Protein AF-A0A6N9T684-F1 (afdb_monomer)

Organism: NCBI:txid2696469

Solvent-accessible surface area (backbone atoms only — not comparable to full-atom values): 5486 Å² total; per-residue (Å²): 108,73,67,56,54,51,51,46,52,52,52,28,56,53,24,55,76,67,69,34,62,67,58,28,53,50,38,52,52,50,54,50,51,55,37,36,49,72,70,72,41,90,56,89,64,93,54,57,73,69,59,44,51,52,51,52,51,51,38,53,49,53,51,52,60,72,60,40,88,55,81,80,74,75,77,73,75,76,80,78,74,73,80,78,77,92,78,86,130

Mean predicted aligned error: 15.14 Å

Sequence (89 aa):
MANLIHEIAHCKELAEKADLRFASRLLDMCLLEVAMEWEGRGRLEPLGDEELLIVLLRSKLKIAVSGAGRSITVGSPPPRRPPADPDQT

Foldseek 3Di:
DLVVLLVLVVVLVVCVVVVVVVSNVVSVVVLLCVLCVVVVNNDPDVDPPVVVVVSSVVSVVVSVVSNVVPDPPPDDDPPPDDDPDPDDD

Structure (mmCIF, N/CA/C/O backbone):
data_AF-A0A6N9T684-F1
#
_entry.id   AF-A0A6N9T684-F1
#
loop_
_atom_site.group_PDB
_atom_site.id
_atom_site.type_symbol
_atom_site.label_atom_id
_atom_site.label_alt_id
_atom_site.label_comp_id
_atom_site.label_asym_id
_atom_site.label_entity_id
_atom_site.label_seq_id
_atom_site.pdbx_PDB_ins_code
_atom_site.Cartn_x
_atom_site.Cartn_y
_atom_site.Cartn_z
_atom_site.occupancy
_atom_site.B_iso_or_equiv
_atom_site.auth_seq_id
_atom_site.auth_comp_id
_atom_site.auth_asym_id
_atom_site.auth_atom_id
_atom_site.pdbx_PDB_model_num
ATOM 1 N N . MET A 1 1 ? 12.922 -8.327 1.504 1.00 58.62 1 MET A N 1
ATOM 2 C CA . MET A 1 1 ? 11.822 -7.471 1.007 1.00 58.62 1 MET A CA 1
ATOM 3 C C . MET A 1 1 ? 10.435 -8.098 1.159 1.00 58.62 1 MET A C 1
ATOM 5 O O . MET A 1 1 ? 9.545 -7.378 1.580 1.00 58.62 1 MET A O 1
ATOM 9 N N . ALA A 1 2 ? 10.228 -9.404 0.919 1.00 62.97 2 ALA A N 1
ATOM 10 C CA . ALA A 1 2 ? 8.921 -10.041 1.169 1.00 62.97 2 ALA A CA 1
ATOM 11 C C . ALA A 1 2 ? 8.425 -9.858 2.625 1.00 62.97 2 ALA A C 1
ATOM 13 O O . ALA A 1 2 ? 7.259 -9.540 2.838 1.00 62.97 2 ALA A O 1
ATOM 14 N N . ASN A 1 3 ? 9.333 -9.938 3.606 1.00 78.50 3 ASN A N 1
ATOM 15 C CA . ASN A 1 3 ? 9.021 -9.675 5.019 1.00 78.50 3 ASN A CA 1
ATOM 16 C C . ASN A 1 3 ? 8.556 -8.230 5.272 1.00 78.50 3 ASN A C 1
ATOM 18 O O . ASN A 1 3 ? 7.607 -8.023 6.015 1.00 78.50 3 ASN A O 1
ATOM 22 N N . LEU A 1 4 ? 9.160 -7.244 4.597 1.00 80.12 4 LEU A N 1
ATOM 23 C CA . LEU A 1 4 ? 8.812 -5.828 4.756 1.00 80.12 4 LEU A CA 1
ATOM 24 C C . LEU A 1 4 ? 7.395 -5.536 4.243 1.00 80.12 4 LEU A C 1
ATOM 26 O O . LEU A 1 4 ? 6.625 -4.854 4.907 1.00 80.12 4 LEU A O 1
ATOM 30 N N . ILE A 1 5 ? 7.016 -6.099 3.092 1.00 81.69 5 ILE A N 1
ATOM 31 C CA . ILE A 1 5 ? 5.649 -5.963 2.559 1.00 81.69 5 ILE A CA 1
ATOM 32 C C . ILE A 1 5 ? 4.633 -6.576 3.523 1.00 81.69 5 ILE A C 1
ATOM 34 O O . ILE A 1 5 ? 3.585 -5.982 3.767 1.00 81.69 5 ILE A O 1
ATOM 38 N N . HIS A 1 6 ? 4.952 -7.741 4.092 1.00 82.44 6 HIS A N 1
ATOM 39 C CA . HIS A 1 6 ? 4.079 -8.403 5.054 1.00 82.44 6 HIS A CA 1
ATOM 40 C C . HIS A 1 6 ? 3.922 -7.584 6.346 1.00 82.44 6 HIS A C 1
ATOM 42 O O . HIS A 1 6 ? 2.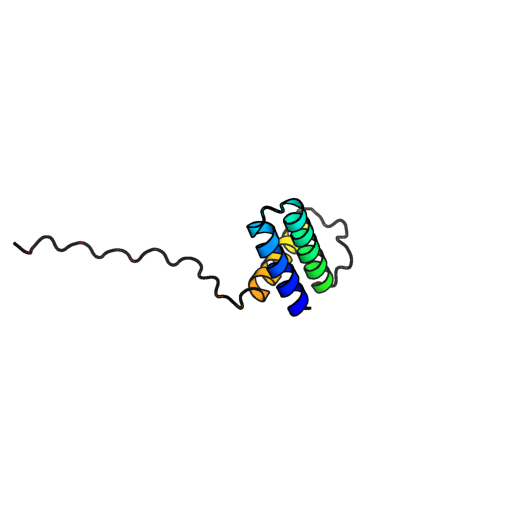818 -7.476 6.877 1.00 82.44 6 HIS A O 1
ATOM 48 N N . GLU A 1 7 ? 4.998 -6.977 6.846 1.00 88.25 7 GLU A N 1
ATOM 49 C CA . GLU A 1 7 ? 4.960 -6.103 8.024 1.00 88.25 7 GLU A CA 1
ATOM 50 C C . GLU A 1 7 ? 4.141 -4.832 7.769 1.00 88.25 7 GLU A C 1
ATOM 52 O O . GLU A 1 7 ? 3.284 -4.485 8.582 1.00 88.25 7 GLU A O 1
ATOM 57 N N . ILE A 1 8 ? 4.322 -4.173 6.618 1.00 87.12 8 ILE A N 1
ATOM 58 C CA . ILE A 1 8 ? 3.550 -2.974 6.257 1.00 87.12 8 ILE A CA 1
ATOM 59 C C . ILE A 1 8 ? 2.064 -3.322 6.077 1.00 87.12 8 ILE A C 1
ATOM 61 O O . ILE A 1 8 ? 1.200 -2.602 6.581 1.00 87.12 8 ILE A O 1
ATOM 65 N N . ALA A 1 9 ? 1.751 -4.443 5.418 1.00 86.44 9 ALA A N 1
ATOM 66 C CA . ALA A 1 9 ? 0.377 -4.919 5.261 1.00 86.44 9 ALA A CA 1
ATOM 67 C C . ALA A 1 9 ? -0.282 -5.229 6.616 1.00 86.44 9 ALA A C 1
ATOM 69 O O . ALA A 1 9 ? -1.413 -4.815 6.863 1.00 86.44 9 ALA A O 1
ATOM 70 N N . HIS A 1 10 ? 0.444 -5.879 7.529 1.00 89.69 10 HIS A N 1
AT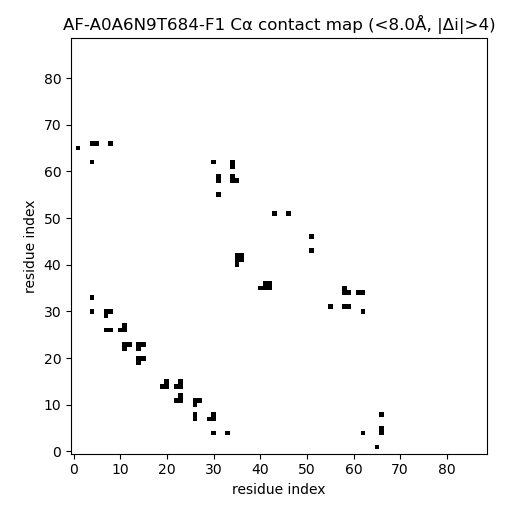OM 71 C CA . HIS A 1 10 ? -0.036 -6.142 8.884 1.00 89.69 10 HIS A CA 1
ATOM 72 C C . HIS A 1 10 ? -0.283 -4.843 9.671 1.00 89.69 10 HIS A C 1
ATOM 74 O O . HIS A 1 10 ? -1.332 -4.679 10.295 1.00 89.69 10 HIS A O 1
ATOM 80 N N . CYS A 1 11 ? 0.639 -3.879 9.606 1.00 90.94 11 CYS A N 1
ATOM 81 C CA . CYS A 1 11 ? 0.454 -2.560 10.216 1.00 90.94 11 CYS A CA 1
ATOM 82 C C . CYS A 1 11 ? -0.764 -1.825 9.643 1.00 90.94 11 CYS A C 1
ATOM 84 O O . CYS A 1 11 ? -1.469 -1.138 10.384 1.00 90.94 11 CYS A O 1
ATOM 86 N N . LYS A 1 12 ? -1.048 -1.995 8.347 1.00 90.38 12 LYS A N 1
ATOM 87 C CA . LYS A 1 12 ? -2.220 -1.399 7.704 1.00 90.38 12 LYS A CA 1
ATOM 88 C C . LYS A 1 12 ? -3.512 -1.990 8.259 1.00 90.38 12 LYS A C 1
ATOM 90 O O . LYS A 1 12 ? -4.397 -1.227 8.638 1.00 90.38 12 LYS A O 1
ATOM 95 N N . GLU A 1 13 ? -3.600 -3.314 8.387 1.00 91.75 13 GLU A N 1
ATOM 96 C CA . GLU A 1 13 ? -4.762 -3.962 9.009 1.00 91.75 13 GLU A CA 1
ATOM 97 C C . GLU A 1 13 ? -5.000 -3.466 10.443 1.00 91.75 13 GLU A C 1
ATOM 99 O O . GLU A 1 13 ? -6.145 -3.279 10.857 1.00 91.75 13 GLU A O 1
ATOM 104 N N . LEU A 1 14 ? -3.932 -3.251 11.219 1.00 93.31 14 LEU A N 1
ATOM 105 C CA . LEU A 1 14 ? -4.038 -2.697 12.571 1.00 93.31 14 LEU A CA 1
ATOM 106 C C . LEU A 1 14 ? -4.528 -1.243 12.560 1.00 93.31 14 LEU A C 1
ATOM 108 O O . LEU A 1 14 ? -5.391 -0.890 13.363 1.00 93.31 14 LEU A O 1
ATOM 112 N N . ALA A 1 15 ? -4.023 -0.416 11.642 1.00 91.19 15 ALA A N 1
ATOM 113 C CA . ALA A 1 15 ? -4.462 0.967 11.484 1.00 91.19 15 ALA A CA 1
ATOM 114 C C . ALA A 1 15 ? -5.941 1.058 11.075 1.00 91.19 15 ALA A C 1
ATOM 116 O O . ALA A 1 15 ? -6.666 1.897 11.601 1.00 91.19 15 ALA A O 1
ATOM 117 N N . GLU A 1 16 ? -6.409 0.175 10.189 1.00 92.56 16 GLU A N 1
ATOM 118 C CA . GLU A 1 16 ? -7.822 0.089 9.799 1.00 92.56 16 GLU A CA 1
ATOM 119 C C . GLU A 1 16 ? -8.716 -0.340 10.968 1.00 92.56 16 GLU A C 1
ATOM 121 O O . GLU A 1 16 ? -9.742 0.291 11.215 1.00 92.56 16 GLU A O 1
ATOM 126 N N . LYS A 1 17 ? -8.303 -1.354 11.742 1.00 95.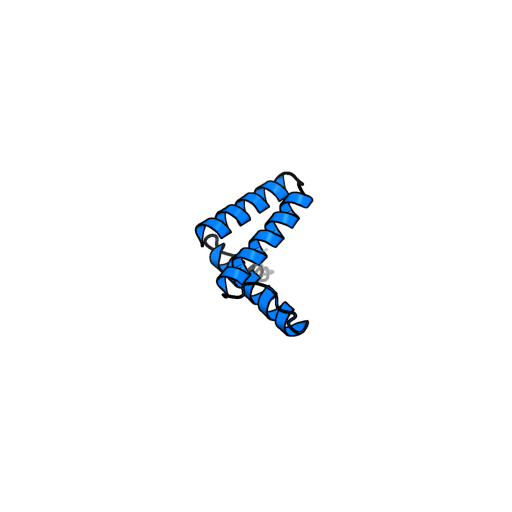06 17 LYS A N 1
ATOM 127 C CA . LYS A 1 17 ? -9.030 -1.801 12.948 1.00 95.06 17 LYS A CA 1
ATOM 128 C C . LYS A 1 17 ? -9.130 -0.711 14.018 1.00 95.06 17 LYS A C 1
ATOM 130 O O . LYS A 1 17 ? -10.087 -0.705 14.785 1.00 95.06 17 LYS A O 1
ATOM 135 N N . ALA A 1 18 ? -8.154 0.192 14.069 1.00 95.50 18 ALA A N 1
ATOM 136 C CA . ALA A 1 18 ? -8.116 1.323 14.991 1.00 95.50 18 ALA A CA 1
ATOM 137 C C . ALA A 1 18 ? -8.734 2.622 14.416 1.00 95.50 18 ALA A C 1
ATOM 139 O O . ALA A 1 18 ? -8.626 3.665 15.055 1.00 95.50 18 ALA A O 1
ATOM 140 N N . ASP A 1 19 ? -9.346 2.581 13.222 1.00 93.75 19 ASP A N 1
ATOM 141 C CA . ASP A 1 19 ? -9.878 3.742 12.471 1.00 93.75 19 ASP A CA 1
ATOM 142 C C . ASP A 1 19 ? -8.854 4.884 12.266 1.00 93.75 19 ASP A C 1
ATOM 144 O O . ASP A 1 19 ? -9.179 6.067 12.149 1.00 93.75 19 ASP A O 1
ATOM 148 N N . LEU A 1 20 ? -7.567 4.537 12.170 1.00 91.94 20 LEU A N 1
ATOM 149 C CA . LEU A 1 20 ? -6.475 5.476 11.916 1.00 91.94 20 LEU A CA 1
ATOM 150 C C . LEU A 1 20 ? -6.320 5.723 10.410 1.00 91.94 20 LEU A C 1
ATOM 152 O O . LEU A 1 20 ? -5.369 5.272 9.768 1.00 91.94 20 LEU A O 1
ATOM 156 N N . ARG A 1 21 ? -7.262 6.472 9.830 1.00 88.00 21 ARG A N 1
ATOM 157 C CA . ARG A 1 21 ? -7.357 6.694 8.371 1.00 88.00 21 ARG A CA 1
ATOM 158 C C . ARG A 1 21 ? -6.091 7.270 7.740 1.00 88.00 21 ARG A C 1
ATOM 160 O O . ARG A 1 21 ? -5.689 6.833 6.665 1.00 88.00 21 ARG A O 1
ATOM 167 N N . PHE A 1 22 ? -5.452 8.234 8.404 1.00 90.12 22 PHE A N 1
ATOM 168 C CA . PHE A 1 22 ? -4.208 8.832 7.912 1.00 90.12 22 PHE A CA 1
ATOM 169 C C . PHE A 1 22 ? -3.055 7.821 7.897 1.00 90.12 22 PHE A C 1
ATOM 171 O O . PHE A 1 22 ? -2.335 7.729 6.907 1.00 90.12 22 PHE A O 1
ATOM 178 N N . ALA A 1 23 ? -2.922 7.014 8.953 1.00 84.62 23 ALA A N 1
ATOM 179 C CA . ALA A 1 23 ? -1.897 5.978 9.033 1.00 84.62 23 ALA A CA 1
ATOM 180 C C . ALA A 1 23 ? -2.117 4.884 7.977 1.00 84.62 23 ALA A C 1
ATOM 182 O O . ALA A 1 23 ? -1.173 4.508 7.291 1.00 84.62 23 ALA A O 1
ATOM 183 N N . SER A 1 24 ? -3.362 4.437 7.777 1.00 85.94 24 SER A N 1
ATOM 184 C CA . SER A 1 24 ? -3.702 3.486 6.708 1.00 85.94 24 SER A CA 1
ATOM 185 C C . SER A 1 24 ? -3.326 4.034 5.321 1.00 85.94 24 SER A C 1
ATOM 187 O O . SER A 1 24 ? -2.669 3.351 4.537 1.00 85.94 24 SER A O 1
ATOM 189 N N . ARG A 1 25 ? -3.623 5.316 5.056 1.00 86.38 25 ARG A N 1
ATOM 190 C CA . ARG A 1 25 ? -3.246 5.993 3.804 1.00 86.38 25 ARG A CA 1
ATOM 191 C C . ARG A 1 25 ? -1.727 6.090 3.613 1.00 86.38 25 ARG A C 1
ATOM 193 O O . ARG A 1 25 ? -1.250 5.904 2.498 1.00 86.38 25 ARG A O 1
ATOM 200 N N . LEU A 1 26 ? -0.972 6.388 4.672 1.00 85.69 26 LEU A N 1
ATOM 201 C CA . LEU A 1 26 ? 0.494 6.404 4.627 1.00 85.69 26 LEU A CA 1
ATOM 202 C C . LEU A 1 26 ? 1.057 5.016 4.306 1.00 85.69 26 LEU A C 1
ATOM 204 O O . LEU A 1 26 ? 1.934 4.895 3.457 1.00 85.69 26 LEU A O 1
ATOM 208 N N . LEU A 1 27 ? 0.515 3.972 4.933 1.00 88.00 27 LEU A N 1
ATOM 209 C CA . LEU A 1 27 ? 0.945 2.591 4.712 1.00 88.00 27 LEU A CA 1
ATOM 210 C C . LEU A 1 27 ? 0.636 2.114 3.285 1.00 88.00 27 LEU A C 1
ATOM 212 O O . LEU A 1 27 ? 1.444 1.394 2.704 1.00 88.00 27 LEU 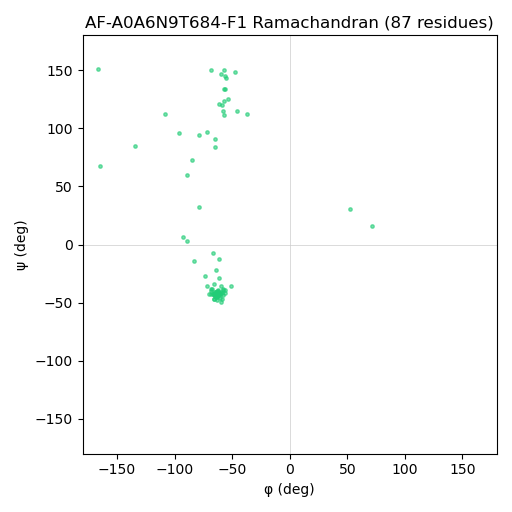A O 1
ATOM 216 N N . ASP A 1 28 ? -0.466 2.572 2.682 1.00 84.19 28 ASP A N 1
ATOM 217 C CA . ASP A 1 28 ? -0.744 2.361 1.254 1.00 84.19 28 ASP A CA 1
ATOM 218 C C . ASP A 1 28 ? 0.322 2.988 0.346 1.00 84.19 28 ASP A C 1
ATOM 220 O O . ASP A 1 28 ? 0.749 2.365 -0.628 1.00 84.19 28 ASP A O 1
ATOM 224 N N . MET A 1 29 ? 0.782 4.202 0.666 1.00 84.56 29 MET A N 1
ATOM 225 C CA . MET A 1 29 ? 1.858 4.851 -0.090 1.00 84.56 29 MET A CA 1
ATOM 226 C C . MET A 1 29 ? 3.197 4.127 0.097 1.00 84.56 29 MET A C 1
ATOM 228 O O . MET A 1 29 ? 3.900 3.917 -0.887 1.00 84.56 29 MET A O 1
ATOM 232 N N . CYS A 1 30 ? 3.513 3.658 1.309 1.00 83.75 30 CYS A N 1
ATOM 233 C CA . CYS A 1 30 ? 4.715 2.855 1.558 1.00 83.75 30 CYS A CA 1
ATOM 234 C C . CYS A 1 30 ? 4.691 1.519 0.803 1.00 83.75 30 CYS A C 1
ATOM 236 O O . CYS A 1 30 ? 5.701 1.122 0.228 1.00 83.75 30 CYS A O 1
ATOM 238 N N . LEU A 1 31 ? 3.547 0.823 0.766 1.00 83.81 31 LEU A N 1
ATOM 239 C CA . LEU A 1 31 ? 3.403 -0.405 -0.026 1.00 83.81 31 LEU A CA 1
ATOM 240 C C . LEU A 1 31 ? 3.660 -0.147 -1.508 1.00 83.81 31 LEU A C 1
ATOM 242 O O . LEU A 1 31 ? 4.304 -0.959 -2.173 1.00 83.81 31 LEU A O 1
ATOM 246 N N . LEU A 1 32 ? 3.162 0.979 -2.017 1.00 78.75 32 LEU A N 1
ATOM 247 C CA . LEU A 1 32 ? 3.366 1.363 -3.402 1.00 78.75 32 LEU A CA 1
ATOM 248 C C . LEU A 1 32 ? 4.839 1.668 -3.701 1.00 78.75 32 LEU A C 1
ATOM 250 O O . LEU A 1 32 ? 5.373 1.163 -4.685 1.00 78.75 32 LEU A O 1
ATOM 254 N N . GLU A 1 33 ? 5.497 2.447 -2.847 1.00 80.75 33 GLU A N 1
ATOM 255 C CA . GLU A 1 33 ? 6.910 2.801 -2.995 1.00 80.75 33 GLU A CA 1
ATOM 256 C C . GLU A 1 33 ? 7.806 1.554 -2.980 1.00 80.75 33 GLU A C 1
ATOM 258 O O . GLU A 1 33 ? 8.610 1.361 -3.892 1.00 80.75 33 GLU A O 1
ATOM 263 N N . VAL A 1 34 ? 7.577 0.638 -2.032 1.00 80.75 34 VAL A N 1
ATOM 264 C CA . VAL A 1 34 ? 8.298 -0.643 -1.957 1.00 80.75 34 VAL A CA 1
ATOM 265 C C . VAL A 1 34 ? 8.049 -1.499 -3.199 1.00 80.75 34 VAL A C 1
ATOM 267 O O . VAL A 1 34 ? 8.973 -2.134 -3.705 1.00 80.75 34 VAL A O 1
ATOM 270 N N . ALA A 1 35 ? 6.819 -1.531 -3.721 1.00 75.94 35 ALA A N 1
ATOM 271 C CA . ALA A 1 35 ? 6.511 -2.291 -4.930 1.00 75.94 35 ALA A CA 1
ATOM 272 C C . ALA A 1 35 ? 7.192 -1.712 -6.179 1.00 75.94 35 ALA A C 1
ATOM 274 O O . ALA A 1 35 ? 7.687 -2.482 -7.004 1.00 75.94 35 ALA A O 1
ATOM 275 N N . MET A 1 36 ? 7.272 -0.386 -6.290 1.00 74.12 36 MET A N 1
ATOM 276 C CA . MET A 1 36 ? 7.981 0.287 -7.377 1.00 74.12 36 MET A CA 1
ATOM 277 C C . MET A 1 36 ? 9.498 0.097 -7.303 1.00 74.12 36 MET A C 1
ATOM 279 O O . MET A 1 36 ? 10.128 -0.190 -8.324 1.00 74.12 36 MET A O 1
ATOM 283 N N . GLU A 1 37 ? 10.083 0.200 -6.107 1.00 73.88 37 GLU A N 1
ATOM 284 C CA . GLU A 1 37 ? 11.500 -0.102 -5.879 1.00 73.88 37 GLU A CA 1
ATOM 285 C C . GLU A 1 37 ? 11.806 -1.553 -6.288 1.00 73.88 37 GLU A C 1
ATOM 287 O O . GLU A 1 37 ? 12.802 -1.834 -6.955 1.00 73.88 37 GLU A O 1
ATOM 292 N N . TRP A 1 38 ? 10.879 -2.474 -6.007 1.00 70.44 38 TRP A N 1
ATOM 293 C CA . TRP A 1 38 ? 10.937 -3.866 -6.453 1.00 70.44 38 TRP A CA 1
ATOM 294 C C . TRP A 1 38 ? 10.866 -4.083 -7.963 1.00 70.44 38 TRP A C 1
ATOM 296 O O . TRP A 1 38 ? 11.276 -5.146 -8.435 1.00 70.44 38 TRP A O 1
ATOM 306 N N . GLU A 1 39 ? 10.325 -3.134 -8.720 1.00 66.50 39 GLU A N 1
ATOM 307 C CA .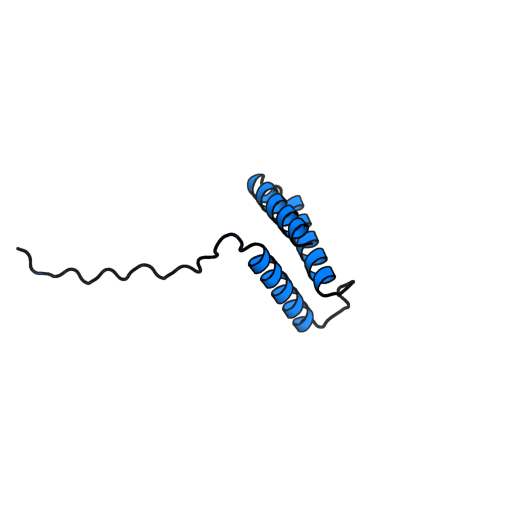 GLU A 1 39 ? 10.350 -3.142 -10.185 1.00 66.50 39 GLU A CA 1
ATOM 308 C C . GLU A 1 39 ? 11.604 -2.450 -10.751 1.00 66.50 39 GLU A C 1
ATOM 310 O O . GLU A 1 39 ? 11.749 -2.344 -11.967 1.00 66.50 39 GLU A O 1
ATOM 315 N N . GLY A 1 40 ? 12.523 -1.989 -9.892 1.00 65.44 40 GLY A N 1
ATOM 316 C CA . GLY A 1 40 ? 13.708 -1.233 -10.302 1.00 65.44 40 GLY A CA 1
ATOM 317 C C . GLY A 1 40 ? 13.381 0.185 -10.775 1.00 65.44 40 GLY A C 1
ATOM 318 O O . GLY A 1 40 ? 14.211 0.825 -11.419 1.00 65.44 40 GLY A O 1
ATOM 319 N N . ARG A 1 41 ? 12.176 0.692 -10.476 1.00 63.66 41 ARG A N 1
ATOM 320 C CA . ARG A 1 41 ? 11.762 2.058 -10.808 1.00 63.66 41 ARG A CA 1
ATOM 321 C C . ARG A 1 41 ? 11.999 2.958 -9.597 1.00 63.66 41 ARG A C 1
ATOM 323 O O . ARG A 1 41 ? 11.161 3.046 -8.709 1.00 63.66 41 ARG A O 1
ATOM 330 N N . GLY A 1 42 ? 13.145 3.641 -9.574 1.00 56.81 42 GLY A N 1
ATOM 331 C CA . GLY A 1 42 ? 13.560 4.521 -8.466 1.00 56.81 42 GLY A CA 1
ATOM 332 C C . GLY A 1 42 ? 12.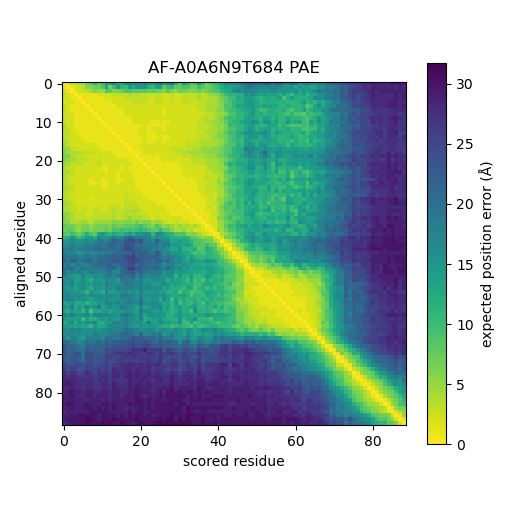701 5.780 -8.266 1.00 56.81 42 GLY A C 1
ATOM 333 O O . GLY A 1 42 ? 12.891 6.513 -7.301 1.00 56.81 42 GLY A O 1
ATOM 334 N N . ARG A 1 43 ? 11.760 6.051 -9.175 1.00 60.12 43 ARG A N 1
ATOM 335 C CA . ARG A 1 43 ? 10.731 7.090 -9.072 1.00 60.12 43 ARG A CA 1
ATOM 336 C C . ARG A 1 43 ? 9.686 6.826 -10.153 1.00 60.12 43 ARG A C 1
ATOM 338 O O . ARG A 1 43 ? 10.035 6.287 -11.205 1.00 60.12 43 ARG A O 1
ATOM 345 N N . LEU A 1 44 ? 8.428 7.213 -9.926 1.00 57.06 44 LEU A N 1
ATOM 346 C CA . LEU A 1 44 ? 7.491 7.401 -11.035 1.00 57.06 44 LEU A CA 1
ATOM 347 C C . LEU A 1 44 ? 8.054 8.563 -11.857 1.00 57.06 44 LEU A C 1
ATOM 349 O O . LEU A 1 44 ? 7.790 9.726 -11.564 1.00 57.06 44 LEU A O 1
ATOM 353 N N . GLU A 1 45 ? 8.886 8.251 -12.850 1.00 57.34 45 GLU A N 1
ATOM 354 C CA . GLU A 1 45 ? 8.998 9.100 -14.033 1.00 57.34 45 GLU A CA 1
ATOM 355 C C . GLU A 1 45 ? 7.570 9.420 -14.501 1.00 57.34 45 GLU A C 1
ATOM 357 O O . GLU A 1 45 ? 6.674 8.590 -14.288 1.00 57.34 45 GLU A O 1
ATOM 362 N N . PRO A 1 46 ? 7.321 10.598 -15.090 1.00 56.78 46 PRO A N 1
ATOM 363 C CA . PRO 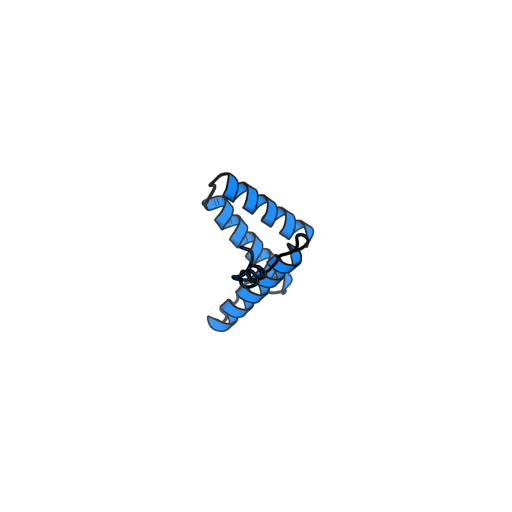A 1 46 ? 6.015 10.929 -15.637 1.00 56.78 46 PRO A CA 1
ATOM 364 C C . PRO A 1 46 ? 5.721 9.989 -16.815 1.00 56.78 46 PRO A C 1
ATOM 366 O O . PRO A 1 46 ? 5.996 10.285 -17.972 1.00 56.78 46 PRO A O 1
ATOM 369 N N . LEU A 1 47 ? 5.217 8.808 -16.480 1.00 59.19 47 LEU A N 1
ATOM 370 C CA . LEU A 1 47 ? 4.614 7.846 -17.379 1.00 59.19 47 LEU A CA 1
ATOM 371 C C . LEU A 1 47 ? 3.301 8.451 -17.874 1.00 59.19 47 LEU A C 1
ATOM 373 O O . LEU A 1 47 ? 2.652 9.206 -17.143 1.00 59.19 47 LEU A O 1
ATOM 377 N N . GLY A 1 48 ? 2.888 8.103 -19.093 1.00 67.06 48 GLY A N 1
ATOM 378 C CA . GLY A 1 48 ? 1.524 8.410 -19.520 1.00 67.06 48 GLY A CA 1
ATOM 379 C C . GLY A 1 48 ? 0.512 7.790 -18.547 1.00 67.06 48 GLY A C 1
ATOM 380 O O . GLY A 1 48 ? 0.790 6.747 -17.949 1.00 67.06 48 GLY A O 1
ATOM 381 N N . ASP A 1 49 ? -0.662 8.409 -18.386 1.00 69.75 49 ASP A N 1
ATOM 382 C CA . ASP A 1 49 ? -1.677 7.989 -17.402 1.00 69.75 49 ASP A CA 1
ATOM 383 C C . ASP A 1 49 ? -2.022 6.485 -17.488 1.00 69.75 49 ASP A C 1
ATOM 385 O O . ASP A 1 49 ? -2.217 5.820 -16.467 1.00 69.75 49 ASP A O 1
ATOM 389 N N . GLU A 1 50 ? -2.033 5.913 -18.698 1.00 68.50 50 GLU A N 1
ATOM 390 C CA . GLU A 1 50 ? -2.262 4.479 -18.927 1.00 68.50 50 GLU A CA 1
ATOM 391 C C . GLU A 1 50 ? -1.102 3.593 -18.448 1.00 68.50 50 GLU A C 1
ATOM 393 O O . GLU A 1 50 ? -1.323 2.555 -17.821 1.00 68.50 50 GLU A O 1
ATOM 398 N N . GLU A 1 51 ? 0.144 3.994 -18.697 1.00 65.75 51 GLU A N 1
ATOM 399 C CA . GLU A 1 51 ? 1.331 3.252 -18.261 1.00 65.75 51 GLU A CA 1
ATOM 400 C C . GLU A 1 51 ? 1.479 3.293 -16.740 1.00 65.75 51 GLU A C 1
ATOM 402 O O . GLU A 1 51 ? 1.807 2.277 -16.118 1.00 65.75 51 GLU A O 1
ATOM 407 N N . LEU A 1 52 ? 1.162 4.441 -16.134 1.00 69.25 52 LEU A N 1
ATOM 408 C CA . LEU A 1 52 ? 1.088 4.593 -14.689 1.00 69.25 52 LEU A CA 1
ATOM 409 C C . LEU A 1 52 ? 0.043 3.639 -14.098 1.00 69.25 52 LEU A C 1
ATOM 411 O O . LEU A 1 52 ? 0.352 2.886 -13.175 1.00 69.25 52 LEU A O 1
ATOM 415 N N . LEU A 1 53 ? -1.169 3.604 -14.658 1.00 70.56 53 LEU A N 1
ATOM 416 C CA . LEU A 1 53 ? -2.227 2.703 -14.202 1.00 70.56 53 LEU A CA 1
ATOM 417 C C . LEU A 1 53 ? -1.810 1.226 -14.295 1.00 70.56 53 LEU A C 1
ATOM 419 O O . LEU A 1 53 ? -2.059 0.457 -13.365 1.00 70.56 53 LEU A O 1
ATOM 423 N N . ILE A 1 54 ? -1.143 0.826 -15.381 1.00 71.94 54 ILE A N 1
ATOM 424 C CA . ILE A 1 54 ? -0.653 -0.547 -15.573 1.00 71.94 54 ILE A CA 1
ATOM 425 C C . ILE A 1 54 ? 0.403 -0.912 -14.520 1.00 71.94 54 ILE A C 1
ATOM 427 O O . ILE A 1 54 ? 0.342 -2.006 -13.952 1.00 71.94 54 ILE A O 1
ATOM 431 N N . VAL A 1 55 ? 1.347 -0.014 -14.226 1.00 70.69 55 VAL A N 1
ATOM 432 C CA . VAL A 1 55 ? 2.373 -0.221 -13.186 1.00 70.69 55 VAL A CA 1
ATOM 433 C C . VAL A 1 55 ? 1.732 -0.330 -11.802 1.00 70.69 55 VAL A C 1
ATOM 435 O O . VAL A 1 55 ? 2.041 -1.260 -11.053 1.00 70.69 55 VAL A O 1
ATOM 438 N N . LEU A 1 56 ? 0.775 0.547 -11.486 1.00 71.19 56 LEU A N 1
ATOM 439 C CA . LEU A 1 56 ? 0.021 0.499 -10.230 1.00 71.19 56 LEU A CA 1
ATOM 440 C C . LEU A 1 56 ? -0.758 -0.816 -10.086 1.00 71.19 56 LEU A C 1
ATOM 442 O O . LEU A 1 56 ? -0.728 -1.439 -9.024 1.00 71.19 56 LEU A O 1
ATOM 446 N N . LEU A 1 57 ? -1.420 -1.279 -11.152 1.00 73.38 57 LEU A N 1
ATOM 447 C CA . LEU A 1 57 ? -2.154 -2.548 -11.167 1.00 73.38 57 LEU A CA 1
ATOM 448 C C . LEU A 1 57 ? -1.228 -3.751 -10.958 1.00 73.38 57 LEU A C 1
ATOM 450 O O . LEU A 1 57 ? -1.544 -4.630 -10.154 1.00 73.38 57 LEU A O 1
ATOM 454 N N . ARG A 1 58 ? -0.074 -3.786 -11.636 1.00 73.06 58 ARG A N 1
ATOM 455 C CA . ARG A 1 58 ? 0.929 -4.856 -11.486 1.00 73.06 58 ARG A CA 1
ATOM 456 C C . ARG A 1 58 ? 1.528 -4.881 -10.086 1.00 73.06 58 ARG A C 1
ATOM 458 O O . ARG A 1 58 ? 1.579 -5.945 -9.469 1.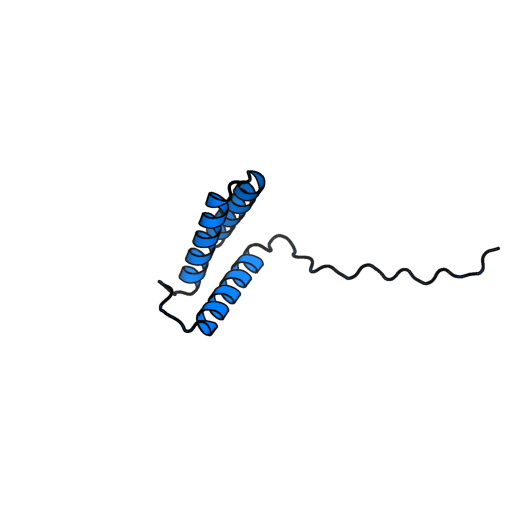00 73.06 58 ARG A O 1
ATOM 465 N N . SER A 1 59 ? 1.883 -3.715 -9.556 1.00 68.94 59 SER A N 1
ATOM 466 C CA . SER A 1 59 ? 2.382 -3.550 -8.190 1.00 68.94 59 SER A CA 1
ATOM 467 C C . SER A 1 59 ? 1.362 -4.047 -7.163 1.00 68.94 59 SER A C 1
ATOM 469 O O . SER A 1 59 ? 1.689 -4.855 -6.293 1.00 68.94 59 SER A O 1
ATOM 471 N N . LYS A 1 60 ? 0.088 -3.661 -7.318 1.00 69.25 60 LYS A N 1
ATOM 472 C CA . LYS A 1 60 ? -1.005 -4.086 -6.433 1.00 69.25 60 LYS A CA 1
ATOM 473 C C . LYS A 1 60 ? -1.263 -5.596 -6.503 1.00 69.25 60 LYS A C 1
ATOM 475 O O . LYS A 1 60 ? -1.448 -6.227 -5.465 1.00 69.25 60 LYS A O 1
ATOM 480 N N . LEU A 1 61 ? -1.226 -6.189 -7.700 1.00 71.06 61 LEU A N 1
ATOM 481 C CA . LEU A 1 61 ? -1.330 -7.642 -7.888 1.00 71.06 61 LEU A CA 1
ATOM 482 C C . LEU A 1 61 ? -0.162 -8.382 -7.229 1.00 71.06 61 LEU A C 1
ATOM 484 O O . LEU A 1 61 ? -0.381 -9.368 -6.532 1.00 71.06 61 LEU A O 1
ATOM 488 N N . LYS A 1 62 ? 1.071 -7.896 -7.393 1.00 66.62 62 LYS A N 1
ATOM 489 C CA . LYS A 1 62 ? 2.265 -8.507 -6.796 1.00 66.62 62 LYS A CA 1
ATOM 490 C C . LYS A 1 62 ? 2.211 -8.479 -5.269 1.00 66.62 62 LYS A C 1
ATOM 492 O O . LYS A 1 62 ? 2.543 -9.483 -4.641 1.00 66.62 62 LYS A O 1
ATOM 497 N N . ILE A 1 63 ? 1.742 -7.378 -4.678 1.00 67.12 63 ILE A N 1
ATOM 498 C CA . ILE A 1 63 ? 1.497 -7.276 -3.231 1.00 67.12 63 ILE A CA 1
ATOM 499 C C . ILE A 1 63 ? 0.416 -8.274 -2.801 1.00 67.12 63 ILE A C 1
ATOM 501 O O . ILE A 1 63 ? 0.632 -9.025 -1.854 1.00 67.12 63 ILE A O 1
ATOM 505 N N . ALA A 1 64 ? -0.715 -8.337 -3.513 1.00 66.88 64 ALA A N 1
ATOM 506 C CA . ALA A 1 64 ? -1.812 -9.248 -3.185 1.00 66.88 64 ALA A CA 1
ATOM 507 C C . ALA A 1 64 ? -1.388 -10.725 -3.247 1.00 66.88 64 ALA A C 1
ATOM 509 O O . ALA A 1 64 ? -1.714 -11.495 -2.351 1.00 66.88 64 ALA A O 1
ATOM 510 N N . VAL A 1 65 ? -0.614 -11.111 -4.264 1.00 68.06 65 VAL A N 1
ATOM 511 C CA . VAL A 1 65 ? -0.103 -12.481 -4.433 1.00 68.06 65 VAL A CA 1
ATOM 512 C C . VAL A 1 65 ? 0.994 -12.803 -3.413 1.00 68.06 65 VAL A C 1
ATOM 514 O O . VAL A 1 65 ? 1.040 -13.916 -2.901 1.00 68.06 65 VAL A O 1
ATOM 517 N N . SER A 1 66 ? 1.839 -11.831 -3.058 1.00 60.00 66 SER A N 1
ATOM 518 C CA . SER A 1 66 ? 2.875 -12.015 -2.026 1.00 60.00 66 SER A CA 1
ATOM 519 C C . SER A 1 66 ? 2.292 -12.058 -0.606 1.00 60.00 66 SER A C 1
ATOM 521 O O . SER A 1 66 ? 2.866 -12.696 0.271 1.00 60.00 66 SER A O 1
ATOM 523 N N . GLY A 1 67 ? 1.142 -11.413 -0.381 1.00 51.97 67 GLY A N 1
ATOM 524 C CA . GLY A 1 67 ? 0.345 -11.507 0.848 1.00 51.97 67 GLY A CA 1
ATOM 525 C C . GLY A 1 67 ? -0.587 -12.727 0.898 1.00 51.97 67 GLY A C 1
ATOM 526 O O . GLY A 1 67 ? -1.062 -13.098 1.970 1.00 51.97 67 GLY A O 1
ATOM 527 N N . ALA A 1 68 ? -0.814 -13.409 -0.230 1.00 48.56 68 ALA A N 1
ATOM 528 C CA . ALA A 1 68 ? -1.686 -14.581 -0.351 1.00 48.56 68 ALA A CA 1
ATOM 529 C C . ALA A 1 68 ? -1.051 -15.896 0.152 1.00 48.56 68 ALA A C 1
ATOM 531 O O . ALA A 1 68 ? -1.411 -16.982 -0.297 1.00 48.56 68 ALA A O 1
ATOM 532 N N . GLY A 1 69 ? -0.191 -15.823 1.175 1.00 46.66 69 GLY A N 1
ATOM 533 C CA . GLY A 1 69 ? -0.013 -16.944 2.109 1.00 46.66 69 GLY A CA 1
ATOM 534 C C . GLY A 1 69 ? -1.315 -17.292 2.855 1.00 46.66 69 GLY A C 1
ATOM 535 O O . GLY A 1 69 ? -1.433 -18.361 3.450 1.00 46.66 69 GLY A O 1
ATOM 536 N N . ARG A 1 70 ? -2.331 -16.420 2.775 1.00 48.31 70 ARG A N 1
ATOM 537 C CA . ARG A 1 70 ? -3.738 -16.728 3.044 1.00 48.31 70 ARG A CA 1
ATOM 538 C C . ARG A 1 70 ? -4.525 -16.730 1.734 1.00 48.31 70 ARG A C 1
ATOM 540 O O . ARG A 1 70 ? -4.698 -15.696 1.099 1.00 48.31 70 ARG A O 1
ATOM 547 N N . SER A 1 71 ? -4.985 -17.923 1.368 1.00 43.19 71 SER A N 1
ATOM 548 C CA . SER A 1 71 ? -5.866 -18.235 0.240 1.00 43.19 71 SER A CA 1
ATOM 549 C C . SER A 1 71 ? -6.937 -17.161 0.006 1.00 43.19 71 SER A C 1
ATOM 551 O O . SER A 1 71 ? -7.845 -16.991 0.820 1.00 43.19 71 SER A O 1
ATOM 553 N N . ILE A 1 72 ? -6.838 -16.447 -1.119 1.00 48.91 72 ILE A N 1
ATOM 554 C CA . ILE A 1 72 ? -7.933 -15.631 -1.644 1.00 48.91 72 ILE A CA 1
ATOM 555 C C . ILE A 1 72 ? -8.891 -16.606 -2.328 1.00 48.91 72 ILE A C 1
ATOM 557 O O . ILE A 1 72 ? -8.710 -16.967 -3.491 1.00 48.91 72 ILE A O 1
ATOM 561 N N . THR A 1 73 ? -9.910 -17.065 -1.605 1.00 46.97 73 THR A N 1
ATOM 562 C CA . THR A 1 73 ? -11.054 -17.726 -2.228 1.00 46.97 73 THR A CA 1
ATOM 563 C C . THR A 1 73 ? -11.862 -16.659 -2.958 1.00 46.97 73 THR A C 1
ATOM 565 O O . THR A 1 73 ? -12.670 -15.938 -2.377 1.00 46.97 73 THR A O 1
ATOM 568 N N . VAL A 1 74 ? -11.621 -16.526 -4.264 1.00 50.19 74 VAL A N 1
ATOM 569 C CA . VAL A 1 74 ? -12.580 -15.880 -5.164 1.00 50.19 74 VAL A CA 1
ATOM 570 C C . VAL A 1 74 ? -13.873 -16.672 -5.010 1.00 50.19 74 VAL A C 1
ATOM 572 O O . VAL A 1 74 ? -13.895 -17.862 -5.314 1.00 50.19 74 VAL A O 1
ATOM 575 N N . GLY A 1 75 ? -14.890 -16.043 -4.417 1.00 43.19 75 GLY A N 1
ATOM 576 C CA . GLY A 1 75 ? -16.109 -16.706 -3.972 1.00 43.19 75 GLY A CA 1
ATOM 577 C C . GLY A 1 75 ? -16.665 -17.653 -5.030 1.00 43.19 75 GLY A C 1
ATOM 578 O O . GLY A 1 75 ? -17.094 -17.221 -6.100 1.00 43.19 75 GLY A O 1
ATOM 579 N N . SER A 1 76 ? -16.665 -18.948 -4.718 1.00 51.69 76 SER A N 1
ATOM 580 C CA . SER A 1 76 ? -17.470 -19.917 -5.449 1.00 51.69 76 SER A CA 1
ATOM 581 C C . SER A 1 76 ? -18.931 -19.467 -5.370 1.00 51.69 76 SER A C 1
ATOM 583 O O . SER A 1 76 ? -19.386 -19.106 -4.278 1.00 51.69 76 SER A O 1
ATOM 585 N N . PRO A 1 77 ? -19.685 -19.471 -6.483 1.00 57.47 77 PRO A N 1
ATOM 586 C CA . PRO A 1 77 ? -21.112 -19.200 -6.421 1.00 57.47 77 PRO A CA 1
ATOM 587 C C . PRO A 1 77 ? -21.769 -20.194 -5.449 1.00 57.47 77 PRO A C 1
ATOM 589 O O . PRO A 1 77 ? -21.317 -21.343 -5.361 1.00 57.47 77 PRO A O 1
ATOM 592 N N . PRO A 1 78 ? -22.807 -19.776 -4.700 1.00 58.81 78 PRO A N 1
ATOM 593 C CA . PRO A 1 78 ? -23.469 -20.659 -3.752 1.00 58.81 78 PRO A CA 1
ATOM 594 C C . PRO A 1 78 ? -23.944 -21.926 -4.476 1.00 58.81 78 PRO A C 1
ATOM 596 O O . PRO A 1 78 ? -24.361 -21.845 -5.639 1.00 58.81 78 PRO A O 1
ATOM 599 N N . PRO A 1 79 ? -23.884 -23.101 -3.824 1.00 56.28 79 PRO A N 1
ATOM 600 C CA . PRO A 1 79 ? -24.346 -24.336 -4.434 1.00 56.28 79 PRO A CA 1
ATOM 601 C C . PRO A 1 79 ? -25.810 -24.155 -4.840 1.00 56.28 79 PRO A C 1
ATOM 603 O O . PRO A 1 79 ? -26.653 -23.801 -4.012 1.00 56.28 79 PRO A O 1
ATOM 606 N N . ARG A 1 80 ? -26.115 -24.362 -6.129 1.00 59.41 80 ARG A N 1
ATOM 607 C CA . ARG A 1 80 ? -27.504 -24.419 -6.593 1.00 59.41 80 ARG A CA 1
ATOM 608 C C . ARG A 1 80 ? -28.188 -25.527 -5.804 1.00 59.41 80 ARG A C 1
ATOM 610 O O . ARG A 1 80 ? -27.822 -26.692 -5.930 1.00 59.41 80 ARG A O 1
ATOM 617 N N . ARG A 1 81 ? -29.159 -25.141 -4.978 1.00 59.91 81 ARG A N 1
ATOM 618 C CA . ARG A 1 81 ? -30.069 -26.069 -4.312 1.00 59.91 81 ARG A CA 1
ATOM 619 C C . ARG A 1 81 ? -30.700 -26.939 -5.411 1.00 59.91 81 ARG A C 1
ATOM 621 O O . ARG A 1 81 ? -31.221 -26.357 -6.368 1.00 59.91 81 ARG A O 1
ATOM 628 N N . PRO A 1 82 ? -30.623 -28.277 -5.340 1.00 66.12 82 PRO A N 1
ATOM 629 C CA . PRO A 1 82 ? -31.380 -29.105 -6.265 1.00 66.12 82 PRO A CA 1
ATOM 630 C C . PRO A 1 82 ? -32.875 -28.790 -6.089 1.00 66.12 82 PRO A C 1
ATOM 632 O O . PRO A 1 82 ? -33.287 -28.422 -4.980 1.00 66.12 82 PRO A O 1
ATOM 635 N N . PRO A 1 83 ? -33.672 -28.851 -7.170 1.00 62.78 83 PRO A N 1
ATOM 636 C CA . PRO A 1 83 ? -35.105 -28.619 -7.077 1.00 62.78 83 PRO A CA 1
ATOM 637 C C . PRO A 1 83 ? -35.693 -29.594 -6.054 1.00 62.78 83 PRO A C 1
ATOM 639 O O . PRO A 1 83 ? -35.340 -30.771 -6.041 1.00 62.78 83 PRO A O 1
ATOM 642 N N . ALA A 1 84 ? -36.532 -29.075 -5.160 1.00 63.97 84 ALA A N 1
ATOM 643 C CA . ALA A 1 84 ? -37.291 -29.911 -4.246 1.00 63.97 84 ALA A CA 1
ATOM 644 C C . ALA A 1 84 ? -38.205 -30.813 -5.082 1.00 63.97 84 ALA A C 1
ATOM 646 O O . ALA A 1 84 ? -39.005 -30.299 -5.867 1.00 63.97 84 ALA A O 1
ATOM 647 N N . ASP A 1 85 ? -38.047 -32.127 -4.930 1.00 60.59 85 ASP A N 1
ATOM 648 C CA . ASP A 1 85 ? -38.976 -33.118 -5.465 1.00 60.59 85 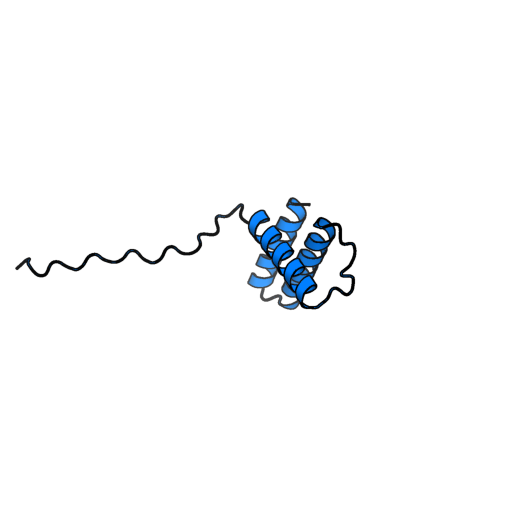ASP A CA 1
ATOM 649 C C . ASP A 1 85 ? -40.367 -32.846 -4.874 1.00 60.59 85 ASP A C 1
ATOM 651 O O . ASP A 1 85 ? -40.514 -32.854 -3.645 1.00 60.59 85 ASP A O 1
ATOM 655 N N . PRO A 1 86 ? -41.390 -32.572 -5.697 1.00 62.47 86 PRO A N 1
ATOM 656 C CA . PRO A 1 86 ? -42.736 -32.342 -5.218 1.00 62.47 86 PRO A CA 1
ATOM 657 C C . PRO A 1 86 ? -43.481 -33.678 -5.163 1.00 62.47 86 PRO A C 1
ATOM 659 O O . PRO A 1 86 ? -44.460 -33.833 -5.873 1.00 62.47 86 PRO A O 1
ATOM 662 N N . ASP A 1 87 ? -43.010 -34.660 -4.390 1.00 58.34 87 ASP A N 1
ATOM 663 C CA . ASP A 1 87 ? -43.794 -35.890 -4.179 1.00 58.34 87 ASP A CA 1
ATOM 664 C C . ASP A 1 87 ? -43.303 -36.739 -2.995 1.00 58.34 87 ASP A C 1
ATOM 666 O O . ASP A 1 87 ? -42.788 -37.846 -3.146 1.00 58.34 87 ASP A O 1
ATOM 670 N N . GLN A 1 88 ? -43.469 -36.223 -1.775 1.00 52.94 88 GLN A N 1
ATOM 671 C CA . GLN A 1 88 ? -43.601 -37.083 -0.592 1.00 52.94 88 GLN A CA 1
ATOM 672 C C . GLN A 1 88 ? -44.759 -36.568 0.265 1.00 52.94 88 GLN A C 1
ATOM 674 O O . GLN A 1 88 ? -44.575 -35.766 1.183 1.00 52.94 88 GLN A O 1
ATOM 679 N N . THR A 1 89 ? -45.956 -37.020 -0.111 1.00 56.69 89 THR A N 1
ATOM 680 C CA . THR A 1 89 ? -47.156 -37.078 0.735 1.00 56.69 89 THR A CA 1
ATOM 681 C C . THR A 1 89 ? -47.363 -38.515 1.179 1.00 56.69 89 THR A C 1
ATOM 683 O O . THR A 1 89 ? -47.083 -39.414 0.354 1.00 56.69 89 THR A O 1
#

Secondary structure (DSSP, 8-state):
-HHHHHHHHHHHHHHHHTT-HHHHHHHHHHHHHHHHHTTT-SS-----HHHHHHHHHHHHHHHHHHHTTS-----PPPP-PPPPPS---

Radius of gyration: 20.39 Å; Cα contacts (8 Å, |Δi|>4): 40; chains: 1; bounding box: 61×48×34 Å

pLDDT: mean 70.89, std 14.16, range [43.19, 95.5]